Protein AF-A0A5N8HIH0-F1 (afdb_monomer_lite)

Foldseek 3Di:
DDPVVVVVVVVVVVVVVVVVCVVVVLVCCCPPVVDDPVVSVVVVVVVVVVD

Organism: Escherichia coli (NCBI:txid562)

Secondary structure (DSSP, 8-state):
--HHHHHHHHHHHHHHHHHHHHHHHHHHHHHTS---HHHHHHHHHHHHHH-

Sequence (51 aa):
MSIALRLKVMSFLQYFIWGSWLVTLGSYMINTLHFTGANVGMVYSSKGIAA

pLDDT: mean 87.43, std 8.22, range [54.0, 96.5]

Radius of gyration: 15.65 Å; chains: 1; bounding box: 32×19×39 Å

Structure (mmCIF, N/CA/C/O backbone):
data_AF-A0A5N8HIH0-F1
#
_entry.id   AF-A0A5N8HIH0-F1
#
loop_
_atom_site.group_PDB
_atom_site.id
_atom_site.type_symbol
_atom_site.label_atom_id
_atom_site.label_alt_id
_atom_site.label_comp_id
_atom_site.label_asym_id
_atom_site.label_entity_id
_atom_site.label_seq_id
_atom_site.pdbx_PDB_ins_code
_atom_site.Cartn_x
_atom_site.Cartn_y
_atom_site.Cartn_z
_atom_site.occupancy
_atom_site.B_iso_or_equiv
_atom_site.auth_seq_id
_atom_site.auth_comp_id
_atom_site.auth_asym_id
_atom_site.auth_atom_id
_atom_site.pdbx_PDB_model_num
ATOM 1 N N . MET A 1 1 ? -19.688 12.782 20.606 1.00 65.62 1 MET A N 1
ATOM 2 C CA . MET A 1 1 ? -18.982 11.800 19.749 1.00 65.62 1 MET A CA 1
ATOM 3 C C . MET A 1 1 ? -18.284 10.776 20.634 1.00 65.62 1 MET A C 1
ATOM 5 O O . MET A 1 1 ? -17.370 11.152 21.354 1.00 65.62 1 MET A O 1
ATOM 9 N N . SER A 1 2 ? -18.735 9.518 20.631 1.00 88.50 2 SER A N 1
ATOM 10 C CA . SER A 1 2 ? -18.111 8.444 21.423 1.00 88.50 2 SER A CA 1
ATOM 11 C C . SER A 1 2 ? -16.688 8.154 20.927 1.00 88.50 2 SER A C 1
ATOM 13 O O . SER A 1 2 ? -16.468 8.029 19.720 1.00 88.50 2 SER A O 1
ATOM 15 N N . ILE A 1 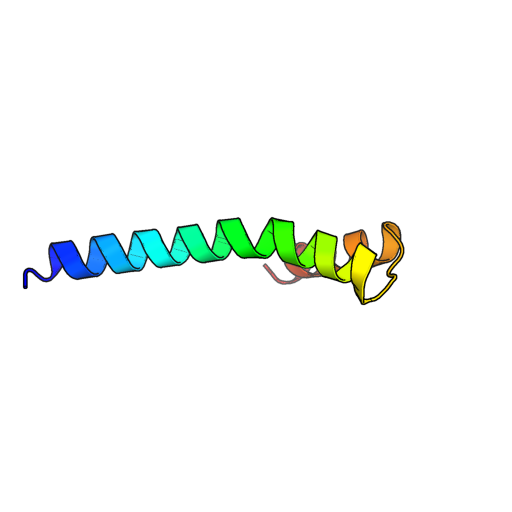3 ? -15.723 8.028 21.845 1.00 92.88 3 ILE A N 1
ATOM 16 C CA . ILE A 1 3 ? -14.325 7.687 21.527 1.00 92.88 3 ILE A CA 1
ATOM 17 C C . ILE A 1 3 ? -14.222 6.351 20.778 1.00 92.88 3 ILE A C 1
ATOM 19 O O . ILE A 1 3 ? -13.433 6.221 19.846 1.00 92.88 3 ILE A O 1
ATOM 23 N N . ALA A 1 4 ? -15.096 5.395 21.105 1.00 92.50 4 ALA A N 1
ATOM 24 C CA . ALA A 1 4 ? -15.137 4.090 20.458 1.00 92.50 4 ALA A CA 1
ATOM 25 C C . ALA A 1 4 ? -15.489 4.199 18.967 1.00 92.50 4 ALA A C 1
ATOM 27 O O . ALA A 1 4 ? -14.913 3.490 18.146 1.00 92.50 4 ALA A O 1
ATOM 28 N N . LEU A 1 5 ? -16.396 5.110 18.593 1.00 94.88 5 LEU A N 1
ATOM 29 C CA . LEU A 1 5 ? -16.739 5.341 17.188 1.00 94.88 5 LEU A CA 1
ATOM 30 C C . LEU A 1 5 ? -15.560 5.964 16.427 1.00 94.88 5 LEU A C 1
ATOM 32 O O . LEU A 1 5 ? -15.250 5.526 15.323 1.00 94.88 5 LEU A O 1
ATOM 36 N N . ARG A 1 6 ? -14.863 6.934 17.036 1.00 94.12 6 ARG A N 1
ATOM 37 C CA . ARG A 1 6 ? -13.671 7.564 16.441 1.00 94.12 6 ARG A CA 1
ATOM 38 C C . ARG A 1 6 ? -12.567 6.538 16.186 1.00 94.12 6 ARG A C 1
ATOM 40 O O . ARG A 1 6 ? -12.023 6.508 15.090 1.00 94.12 6 ARG A O 1
ATOM 47 N N . LEU A 1 7 ? -12.293 5.659 17.151 1.00 95.19 7 LEU A N 1
ATOM 48 C CA . LEU A 1 7 ? -11.276 4.610 17.019 1.00 95.19 7 LEU A CA 1
ATOM 49 C C . LEU A 1 7 ? -11.636 3.559 15.961 1.00 95.19 7 LEU A C 1
ATOM 51 O O . LEU A 1 7 ? -10.759 3.124 15.214 1.00 95.19 7 LEU A O 1
ATOM 55 N N . LYS A 1 8 ? -12.919 3.187 15.848 1.00 95.56 8 LYS A N 1
ATOM 56 C CA . LYS A 1 8 ? -13.404 2.293 14.782 1.00 95.56 8 LYS A CA 1
ATOM 57 C C . LYS A 1 8 ? -13.188 2.902 13.399 1.00 95.56 8 LYS A C 1
ATOM 59 O O . LYS A 1 8 ? -12.661 2.229 12.520 1.00 95.56 8 LYS A O 1
ATOM 64 N N . VAL A 1 9 ? -13.540 4.177 13.222 1.00 96.50 9 VAL A N 1
ATOM 65 C CA . VAL A 1 9 ? -13.328 4.893 11.955 1.00 96.50 9 VAL A CA 1
ATOM 66 C C . VAL A 1 9 ? -11.837 5.039 11.652 1.00 96.50 9 VAL A C 1
ATOM 68 O O . VAL A 1 9 ? -11.428 4.767 10.530 1.00 96.50 9 VAL A O 1
ATOM 71 N N . MET A 1 10 ? -11.008 5.388 12.640 1.00 96.19 10 MET A N 1
ATOM 72 C CA . MET A 1 10 ? -9.553 5.473 12.457 1.00 96.19 10 MET A CA 1
ATOM 73 C C . MET A 1 10 ? -8.944 4.129 12.042 1.00 96.19 10 MET A C 1
ATOM 75 O O . MET A 1 10 ? -8.169 4.087 11.092 1.00 96.19 10 MET A O 1
ATOM 79 N N . SER A 1 11 ? -9.330 3.030 12.698 1.00 95.56 11 SER A N 1
ATOM 80 C CA . SER A 1 11 ? -8.840 1.690 12.342 1.00 95.56 11 SER A CA 1
ATOM 81 C C . SER A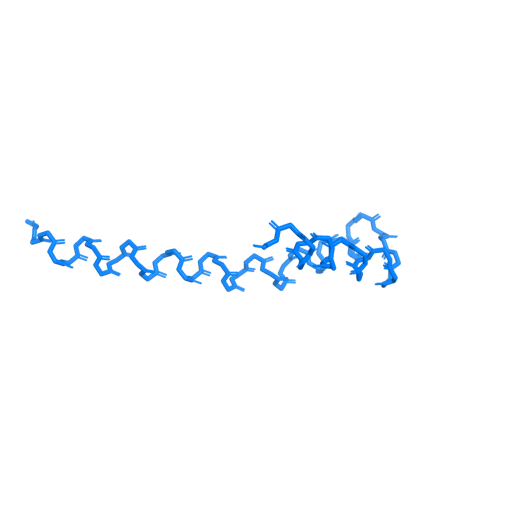 1 11 ? -9.304 1.273 10.947 1.00 95.56 11 SER A C 1
ATOM 83 O O . SER A 1 11 ? -8.514 0.754 10.166 1.00 95.56 11 SER A O 1
ATOM 85 N N . PHE A 1 12 ? -10.564 1.546 10.599 1.00 96.31 12 PHE A N 1
ATOM 86 C CA . PHE A 1 12 ? -11.083 1.285 9.258 1.00 96.31 12 PHE A CA 1
ATOM 87 C C . PHE A 1 12 ? -10.299 2.053 8.189 1.00 96.31 12 PHE A C 1
ATOM 89 O O . PHE A 1 12 ? -9.832 1.451 7.225 1.00 96.31 12 PHE A O 1
ATOM 96 N N . LEU A 1 13 ? -10.112 3.363 8.377 1.00 96.00 13 LEU A N 1
ATOM 97 C CA . LEU A 1 13 ? -9.376 4.206 7.434 1.00 96.00 13 LEU A CA 1
ATOM 98 C C . LEU A 1 13 ? -7.921 3.750 7.287 1.00 96.00 13 LEU A C 1
ATOM 100 O O . LEU A 1 13 ? -7.419 3.707 6.168 1.00 96.00 13 LEU A O 1
ATOM 104 N N . GLN A 1 14 ? -7.271 3.347 8.381 1.00 93.94 14 GLN A N 1
ATOM 105 C CA . GLN A 1 14 ? -5.907 2.818 8.351 1.00 93.94 14 GLN A CA 1
ATOM 106 C C . GLN A 1 14 ? -5.786 1.609 7.407 1.00 93.94 14 GLN A C 1
ATOM 108 O O . GLN A 1 14 ? -4.955 1.612 6.498 1.00 93.94 14 GLN A O 1
ATOM 113 N N . TYR A 1 15 ? -6.637 0.592 7.580 1.00 92.62 15 TYR A N 1
ATOM 114 C CA . TYR A 1 15 ? -6.605 -0.606 6.733 1.00 92.62 15 TYR A CA 1
ATOM 115 C C . TYR A 1 15 ? -7.097 -0.340 5.307 1.00 92.62 15 TYR A C 1
ATOM 117 O O . TYR A 1 15 ? -6.568 -0.912 4.354 1.00 92.62 15 TYR A O 1
ATOM 125 N N . PHE A 1 16 ? -8.067 0.560 5.141 1.00 93.12 16 PHE A N 1
ATOM 126 C CA . PHE A 1 16 ? -8.561 0.974 3.830 1.00 93.12 16 PHE A CA 1
ATOM 127 C C . PHE A 1 16 ? -7.465 1.648 2.990 1.00 93.12 16 PHE A C 1
ATOM 129 O O . PHE A 1 16 ? -7.288 1.335 1.809 1.00 93.12 16 PHE A O 1
ATOM 136 N N . ILE A 1 17 ? -6.681 2.540 3.599 1.00 92.00 17 ILE A N 1
ATOM 137 C CA . ILE A 1 17 ? -5.566 3.210 2.922 1.00 92.00 17 ILE A CA 1
ATOM 138 C C . ILE A 1 17 ? -4.482 2.190 2.560 1.00 92.00 17 ILE A C 1
ATOM 140 O O . ILE A 1 17 ? -4.023 2.173 1.419 1.00 92.00 17 ILE A O 1
ATOM 144 N N . TRP A 1 18 ? -4.126 1.283 3.475 1.00 89.19 18 TRP A N 1
ATOM 145 C CA . TRP A 1 18 ? -3.171 0.211 3.172 1.00 89.19 18 TRP A CA 1
ATOM 146 C C . TRP A 1 18 ? -3.616 -0.681 2.008 1.00 89.19 18 TRP A C 1
ATOM 148 O O . TRP A 1 18 ? -2.797 -0.993 1.142 1.00 89.19 18 TRP A O 1
ATOM 158 N N . GLY A 1 19 ? -4.900 -1.043 1.944 1.00 87.88 19 GLY A N 1
ATOM 159 C CA . GLY A 1 19 ? -5.449 -1.835 0.842 1.00 87.88 19 GLY A CA 1
ATOM 160 C C . GLY A 1 19 ? -5.465 -1.088 -0.496 1.00 87.88 19 GLY A C 1
ATOM 161 O O . GLY A 1 19 ? -5.124 -1.660 -1.531 1.00 87.88 19 GLY A O 1
ATOM 162 N N . SER A 1 20 ? -5.815 0.199 -0.489 1.00 88.56 20 SER A N 1
ATOM 163 C CA . SER A 1 20 ? -5.944 0.995 -1.720 1.00 88.56 20 SER A CA 1
ATOM 164 C C . SER A 1 20 ? -4.600 1.384 -2.345 1.00 88.56 20 SER A C 1
ATOM 166 O O . SER A 1 20 ? -4.474 1.391 -3.573 1.00 88.56 20 SER A O 1
ATOM 168 N N . TRP A 1 21 ? -3.572 1.659 -1.538 1.00 86.12 21 TRP A N 1
ATOM 169 C CA . TRP A 1 21 ? -2.261 2.080 -2.049 1.00 86.12 21 TRP A CA 1
ATOM 170 C C . TRP A 1 21 ? -1.496 0.942 -2.744 1.00 86.12 21 TRP A C 1
ATOM 172 O O . TRP A 1 21 ? -0.770 1.175 -3.708 1.00 86.12 21 TRP A O 1
ATOM 182 N N . LEU A 1 22 ? -1.652 -0.302 -2.279 1.00 79.81 22 LEU A N 1
ATOM 183 C CA . LEU A 1 22 ? -0.758 -1.400 -2.667 1.00 79.81 22 LEU A CA 1
ATOM 184 C C . LEU A 1 22 ? -0.988 -1.810 -4.122 1.00 79.81 22 LEU A C 1
ATOM 186 O O . LEU A 1 22 ? -0.039 -2.139 -4.824 1.00 79.81 22 LEU A O 1
ATOM 190 N N . VAL A 1 23 ? -2.236 -1.718 -4.579 1.00 82.75 23 VAL A N 1
ATOM 191 C CA . VAL A 1 23 ? -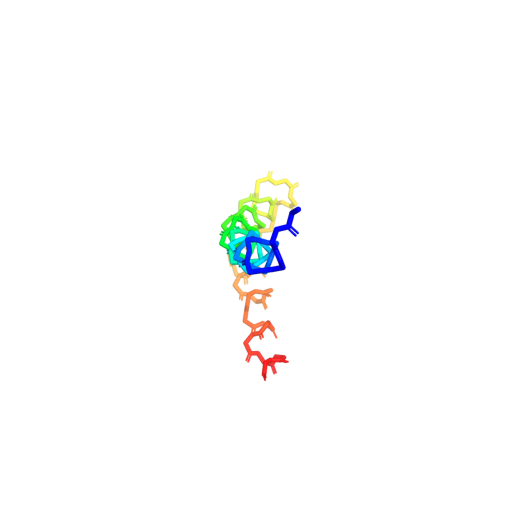2.642 -2.010 -5.957 1.00 82.75 23 VAL A CA 1
ATOM 192 C C . VAL A 1 23 ? -2.375 -0.814 -6.875 1.00 82.75 23 VAL A C 1
ATOM 194 O O . VAL A 1 23 ? -1.876 -0.975 -7.987 1.00 82.75 23 VAL A O 1
ATOM 197 N N . THR A 1 24 ? -2.666 0.402 -6.405 1.00 88.19 24 THR A N 1
ATOM 198 C CA . THR A 1 24 ? -2.552 1.620 -7.223 1.00 88.19 24 THR A CA 1
ATOM 199 C C . THR A 1 24 ? -1.105 2.027 -7.485 1.00 88.19 24 THR A C 1
ATOM 201 O O . THR A 1 24 ? -0.792 2.437 -8.603 1.00 88.19 24 THR A O 1
ATOM 204 N N . LEU A 1 25 ? -0.203 1.848 -6.515 1.00 88.12 25 LEU A N 1
ATOM 205 C CA . LEU A 1 25 ? 1.225 2.131 -6.678 1.00 88.12 25 LEU A CA 1
ATOM 206 C C . LEU A 1 25 ? 1.847 1.278 -7.798 1.00 88.12 25 LEU A C 1
ATOM 208 O O . LEU A 1 25 ? 2.626 1.787 -8.600 1.00 88.12 25 LEU A O 1
ATOM 212 N N . GLY A 1 26 ? 1.472 -0.001 -7.892 1.00 86.50 26 GLY A N 1
ATOM 213 C CA . GLY A 1 26 ? 1.954 -0.916 -8.929 1.00 86.50 26 GLY A CA 1
ATOM 214 C C . GLY A 1 26 ? 1.547 -0.446 -10.322 1.00 86.50 26 GLY A C 1
ATOM 215 O O . GLY A 1 26 ? 2.397 -0.273 -11.195 1.00 86.50 26 GLY A O 1
ATOM 216 N N . SER A 1 27 ? 0.260 -0.139 -10.500 1.00 88.31 27 SER A N 1
ATOM 217 C CA . SER A 1 27 ? -0.259 0.412 -11.754 1.00 88.31 27 SER A CA 1
ATOM 218 C C . SER A 1 27 ? 0.357 1.767 -12.105 1.00 88.31 27 SER A C 1
ATOM 220 O O . SER A 1 27 ? 0.624 2.010 -13.278 1.00 88.31 27 SER A O 1
ATOM 222 N N . TYR A 1 28 ? 0.621 2.636 -11.127 1.00 90.62 28 TYR A N 1
ATOM 223 C CA . TYR A 1 28 ? 1.287 3.922 -11.352 1.00 90.62 28 TYR A CA 1
ATOM 224 C C . TYR A 1 28 ? 2.735 3.741 -11.831 1.00 90.62 28 TYR A C 1
ATOM 226 O O . TYR A 1 28 ? 3.160 4.369 -12.802 1.00 90.62 28 TYR A O 1
ATOM 234 N N . MET A 1 29 ? 3.489 2.832 -11.207 1.00 91.00 29 MET A N 1
ATOM 235 C CA . MET A 1 29 ? 4.869 2.552 -11.611 1.00 91.00 29 MET A CA 1
ATOM 236 C C . MET A 1 29 ? 4.954 1.972 -13.028 1.00 91.00 29 MET A C 1
ATOM 238 O O . MET A 1 29 ? 5.843 2.351 -13.786 1.00 91.00 29 MET A O 1
ATOM 242 N N . ILE A 1 30 ? 4.014 1.105 -13.409 1.00 90.56 30 ILE A N 1
ATOM 243 C CA . ILE A 1 30 ? 3.983 0.501 -14.750 1.00 90.56 30 ILE A CA 1
ATOM 244 C C . ILE A 1 30 ? 3.504 1.506 -15.805 1.00 90.56 30 ILE A C 1
ATOM 246 O O . ILE A 1 30 ? 4.152 1.667 -16.835 1.00 90.56 30 ILE A O 1
ATOM 250 N N .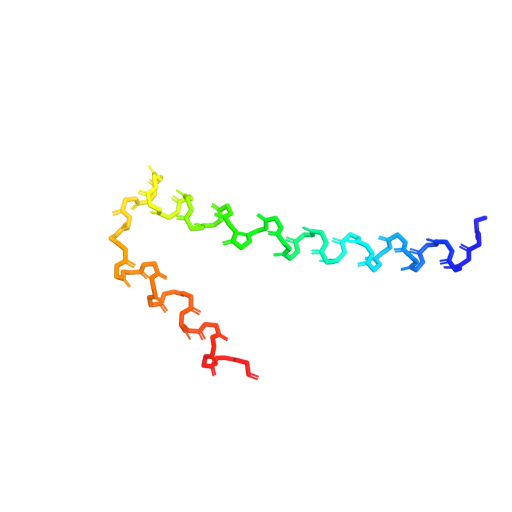 ASN A 1 31 ? 2.379 2.186 -15.565 1.00 88.94 31 ASN A N 1
ATOM 251 C CA . ASN A 1 31 ? 1.714 2.989 -16.596 1.00 88.94 31 ASN A CA 1
ATOM 252 C C . ASN A 1 31 ? 2.222 4.434 -16.680 1.00 88.94 31 ASN A C 1
ATOM 254 O O . ASN A 1 31 ? 2.154 5.025 -17.752 1.00 88.94 31 ASN A O 1
ATOM 258 N N . THR A 1 32 ? 2.696 5.018 -15.575 1.00 89.94 32 THR A N 1
ATOM 259 C CA . THR A 1 32 ? 3.130 6.426 -15.531 1.00 89.94 32 THR A CA 1
ATOM 260 C C . THR A 1 32 ? 4.647 6.559 -15.517 1.00 89.94 32 THR A C 1
ATOM 262 O O . THR A 1 32 ? 5.198 7.398 -16.221 1.00 89.94 32 THR A O 1
ATOM 265 N N . LEU A 1 33 ? 5.336 5.731 -14.730 1.00 90.38 33 LEU A N 1
ATOM 266 C CA . LEU A 1 33 ? 6.802 5.759 -14.632 1.00 90.38 33 LEU A CA 1
ATOM 267 C C . LEU A 1 33 ? 7.490 4.815 -15.631 1.00 90.38 33 LEU A C 1
ATOM 269 O O . LEU A 1 33 ? 8.716 4.814 -15.711 1.00 90.38 33 LEU A O 1
ATOM 273 N N . HIS A 1 34 ? 6.720 4.021 -16.385 1.00 89.38 34 HIS A N 1
ATOM 274 C CA . HIS A 1 34 ? 7.217 3.054 -17.369 1.00 89.38 34 HIS A CA 1
ATOM 275 C C . HIS A 1 34 ? 8.235 2.051 -16.797 1.00 89.38 34 HIS A C 1
ATOM 277 O O . HIS A 1 34 ? 9.153 1.604 -17.488 1.00 89.38 34 HIS A O 1
ATOM 283 N N . PHE A 1 35 ? 8.093 1.681 -15.521 1.00 90.94 35 PHE A N 1
ATOM 284 C CA . PHE A 1 35 ? 8.941 0.662 -14.911 1.00 90.94 35 PHE A CA 1
ATOM 285 C C . PHE A 1 35 ? 8.621 -0.719 -15.485 1.00 90.94 35 PHE A C 1
ATOM 287 O O . PHE A 1 35 ? 7.467 -1.068 -15.733 1.00 90.94 35 PHE A O 1
ATOM 294 N N . THR A 1 36 ? 9.656 -1.543 -15.641 1.00 89.50 36 THR A N 1
ATOM 295 C CA . THR A 1 36 ? 9.484 -2.955 -15.989 1.00 89.50 36 THR A CA 1
ATOM 296 C C . THR A 1 36 ? 8.881 -3.723 -14.808 1.00 89.50 36 THR A C 1
ATOM 298 O O . THR A 1 36 ? 9.062 -3.349 -13.646 1.00 89.50 36 THR A O 1
ATOM 301 N N . GLY A 1 37 ? 8.205 -4.845 -15.079 1.00 85.19 37 GLY A N 1
ATOM 302 C CA . GLY A 1 37 ? 7.648 -5.698 -14.019 1.00 85.19 37 GLY A CA 1
ATOM 303 C C . GLY A 1 37 ? 8.699 -6.175 -13.004 1.00 85.19 37 GLY A C 1
ATOM 304 O O . GLY A 1 37 ? 8.401 -6.283 -11.817 1.00 85.19 37 GLY A O 1
ATOM 305 N N . ALA A 1 38 ? 9.949 -6.370 -13.442 1.00 87.50 38 ALA A N 1
ATOM 306 C CA . ALA A 1 38 ? 11.070 -6.704 -12.564 1.00 87.50 38 ALA A CA 1
ATOM 307 C C . ALA A 1 38 ? 11.414 -5.558 -11.595 1.00 87.50 38 ALA A C 1
ATOM 309 O O . ALA A 1 38 ? 11.584 -5.798 -10.401 1.00 87.50 38 ALA A O 1
ATOM 310 N N . ASN A 1 39 ? 11.445 -4.31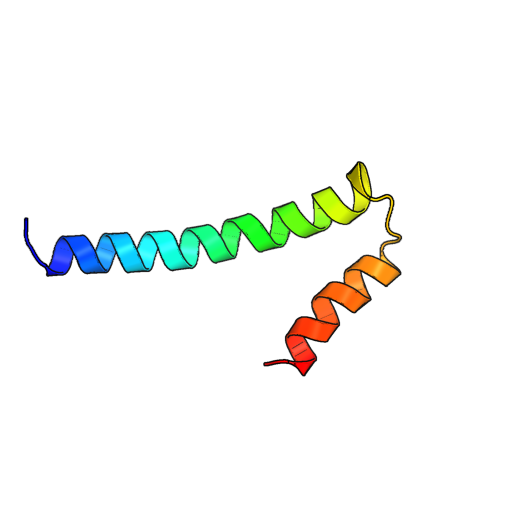0 -12.076 1.00 86.56 39 ASN A N 1
ATOM 311 C CA . ASN A 1 39 ? 11.701 -3.136 -11.236 1.00 86.56 39 ASN A CA 1
ATOM 312 C C . ASN A 1 39 ? 10.602 -2.946 -10.190 1.00 86.56 39 ASN A C 1
ATOM 314 O O . ASN A 1 39 ? 10.889 -2.669 -9.028 1.00 86.56 39 ASN A O 1
ATOM 318 N N . VAL A 1 40 ? 9.347 -3.153 -10.586 1.00 88.19 40 VAL A N 1
ATOM 319 C CA . VAL A 1 40 ? 8.213 -3.131 -9.660 1.00 88.19 40 VAL A CA 1
ATOM 320 C C . VAL A 1 40 ? 8.368 -4.228 -8.604 1.00 88.19 40 VAL A C 1
ATOM 322 O O . VAL A 1 40 ? 8.291 -3.935 -7.413 1.00 88.19 40 VAL A O 1
ATOM 325 N N . GLY A 1 41 ? 8.685 -5.460 -9.011 1.00 87.56 41 GLY A N 1
ATOM 326 C CA . GLY A 1 41 ? 8.957 -6.570 -8.094 1.00 87.56 41 GLY A CA 1
ATOM 327 C C 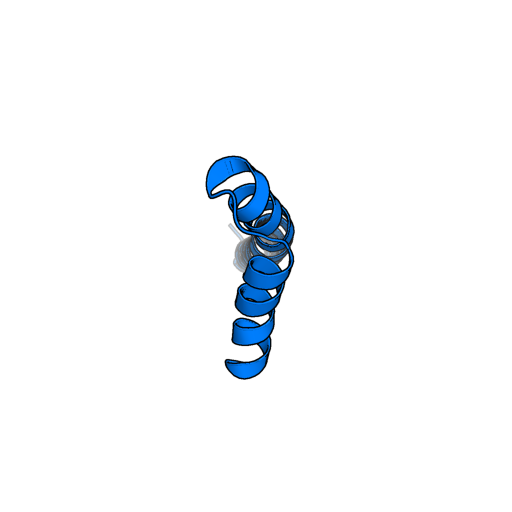. GLY A 1 41 ? 10.056 -6.260 -7.072 1.00 87.56 41 GLY A C 1
ATOM 328 O O . GLY A 1 41 ? 9.867 -6.532 -5.888 1.00 87.56 41 GLY A O 1
ATOM 329 N N . MET A 1 42 ? 11.150 -5.614 -7.492 1.00 87.88 42 MET A N 1
ATOM 330 C CA . MET A 1 42 ? 12.228 -5.174 -6.592 1.00 87.88 42 MET A CA 1
ATOM 331 C C . MET A 1 42 ? 11.779 -4.097 -5.587 1.00 87.88 42 MET A C 1
ATOM 333 O O . MET A 1 42 ? 12.195 -4.105 -4.429 1.00 87.88 42 MET A O 1
ATOM 337 N N . VAL A 1 43 ? 10.905 -3.172 -5.994 1.00 87.38 43 VAL A N 1
ATOM 338 C CA . VAL A 1 43 ? 10.352 -2.139 -5.097 1.00 87.38 43 VAL A CA 1
ATOM 339 C C . VAL A 1 43 ? 9.380 -2.735 -4.072 1.00 87.38 43 VAL A C 1
ATOM 341 O O . VAL A 1 43 ? 9.302 -2.256 -2.941 1.00 87.38 43 VAL A O 1
ATOM 344 N N . TYR A 1 44 ? 8.631 -3.779 -4.432 1.00 86.81 44 TYR A N 1
ATOM 345 C CA . TYR A 1 44 ? 7.782 -4.488 -3.471 1.00 86.81 44 TYR A CA 1
ATOM 346 C C . TYR A 1 44 ? 8.584 -5.429 -2.564 1.00 86.81 44 TYR A C 1
ATOM 348 O O . TYR A 1 44 ? 8.253 -5.534 -1.383 1.00 86.81 44 TYR A O 1
ATOM 356 N N . SER A 1 45 ? 9.653 -6.061 -3.059 1.00 85.38 45 SER A N 1
ATOM 357 C CA . SER A 1 45 ? 10.504 -6.940 -2.246 1.00 85.38 45 SER A CA 1
ATOM 358 C C . SER A 1 45 ? 11.336 -6.175 -1.216 1.00 85.38 45 SER A C 1
ATOM 360 O O . SER A 1 45 ? 11.528 -6.676 -0.110 1.00 85.38 45 SER A O 1
ATOM 362 N N . SER A 1 46 ? 11.751 -4.937 -1.510 1.00 84.19 46 SER A N 1
ATOM 363 C CA . SER A 1 46 ? 12.455 -4.090 -0.538 1.00 84.19 46 SER A CA 1
ATOM 364 C C . SER A 1 46 ? 11.615 -3.801 0.712 1.00 84.19 46 SER A C 1
ATOM 366 O O . SER A 1 46 ? 12.163 -3.766 1.811 1.00 84.19 46 SER A O 1
ATOM 368 N N . LYS A 1 47 ? 10.281 -3.697 0.586 1.00 73.12 47 LYS A N 1
ATOM 369 C CA . LYS A 1 47 ? 9.378 -3.611 1.750 1.00 73.12 47 LYS A CA 1
ATOM 370 C C . LYS A 1 47 ? 9.409 -4.881 2.602 1.00 73.12 47 LYS A C 1
ATOM 372 O O . LYS A 1 47 ? 9.281 -4.779 3.812 1.00 73.12 47 LYS A O 1
ATOM 377 N N . GLY A 1 48 ? 9.573 -6.051 1.984 1.00 73.06 48 GLY A N 1
ATOM 378 C CA . GLY A 1 48 ? 9.695 -7.326 2.697 1.00 73.06 48 GLY A CA 1
ATOM 379 C C . GLY A 1 48 ? 11.018 -7.480 3.450 1.00 73.06 48 GLY A C 1
ATOM 380 O O . GLY A 1 48 ? 11.055 -8.181 4.449 1.00 73.06 48 GLY A O 1
ATOM 381 N N . ILE A 1 49 ? 12.083 -6.811 2.996 1.00 73.44 49 ILE A N 1
ATOM 382 C CA . ILE A 1 49 ? 13.387 -6.771 3.682 1.00 73.44 49 ILE A CA 1
ATOM 383 C C . ILE A 1 49 ? 13.393 -5.729 4.815 1.00 73.44 49 ILE A C 1
ATOM 385 O O . ILE A 1 49 ? 14.130 -5.876 5.783 1.00 73.44 49 ILE A O 1
ATOM 389 N N . ALA A 1 50 ? 12.599 -4.664 4.684 1.00 70.69 50 ALA A N 1
ATOM 390 C CA . ALA A 1 50 ? 12.516 -3.579 5.662 1.00 70.69 50 ALA A CA 1
ATOM 391 C C . ALA A 1 50 ? 11.543 -3.842 6.831 1.00 70.69 50 ALA A C 1
ATOM 393 O O . ALA A 1 50 ? 11.508 -3.035 7.761 1.00 70.69 50 ALA A O 1
ATOM 394 N N . ALA A 1 51 ? 10.732 -4.902 6.750 1.00 54.00 51 ALA A N 1
ATOM 395 C CA . ALA A 1 51 ? 9.808 -5.343 7.797 1.00 54.00 51 ALA A CA 1
ATOM 396 C C . ALA A 1 51 ? 10.530 -6.179 8.862 1.00 54.00 51 ALA A C 1
ATOM 398 O O . ALA A 1 51 ? 10.175 -6.017 10.051 1.00 54.00 51 ALA A O 1
#

InterPro domains:
  IPR004740 Nucleoside:H+ symporter [PF03825] (1-51)